Protein 1J2X (pdb70)

Solvent-accessible surface area: 5932 Å² total; per-residue (Å²): 121,124,223,179,43,116,18,42,58,76,24,0,115,160,70,0,68,177,112,28,8,12,2,74,52,0,8,107,88,4,66,44,144,116,37,69,53,55,44,103,97,0,10,40,51,0,0,85,3,4,67,146,24,114,7,93,144,83,134,62,136,140,101,41,18,1,1,43,92,189,103,112,18,50,92,19,10,117,45,0,55,45,1,29,115,115,121,121

Structure (mmCIF, N/CA/C/O backbone):
data_1J2X
#
_entry.id   1J2X
#
_cell.length_a   59.605
_cell.length_b   30.446
_cell.length_c   47.379
_cell.angle_alpha   90.00
_cell.angle_beta   106.38
_cell.angle_gamma   90.00
#
_symmetry.space_group_name_H-M   'C 1 2 1'
#
loop_
_entity.id
_entity.type
_entity.pdbx_description
1 polymer 'Transcription initiation factor IIF, alpha subunit'
2 polymer 'RNA polymerase II CTD phosphatase'
3 non-polymer 'SULFATE ION'
4 non-polymer 'ZINC ION'
5 water water
#
loop_
_atom_site.group_PDB
_atom_site.id
_atom_site.type_symbol
_atom_site.label_atom_id
_atom_site.label_alt_id
_atom_site.label_comp_id
_atom_site.label_asym_id
_atom_site.label_entity_id
_atom_site.label_seq_id
_atom_site.pdbx_PDB_ins_code
_atom_site.Cartn_x
_atom_site.Cartn_y
_atom_site.Cartn_z
_atom_site.occupancy
_atom_site.B_iso_or_equiv
_atom_site.auth_seq_id
_atom_site.auth_comp_id
_atom_site.auth_asym_id
_atom_site.auth_atom_id
_atom_site.pdbx_PDB_model_num
ATOM 1 N N . GLY A 1 1 ? 25.293 -11.814 29.025 1.00 58.71 445 GLY A N 1
ATOM 2 C CA . GLY A 1 1 ? 25.802 -10.509 28.516 1.00 57.82 445 GLY A CA 1
ATOM 3 C C . GLY A 1 1 ? 24.960 -9.345 28.999 1.00 57.39 445 GLY A C 1
ATOM 4 O O . GLY A 1 1 ? 23.983 -8.978 28.347 1.00 57.99 445 GLY A O 1
ATOM 5 N N . PRO A 1 2 ? 25.318 -8.737 30.142 1.00 56.79 446 PRO A N 1
ATOM 6 C CA . PRO A 1 2 ? 24.588 -7.601 30.718 1.00 55.94 446 PRO A CA 1
ATOM 7 C C . PRO A 1 2 ? 24.330 -6.466 29.728 1.00 54.87 446 PRO A C 1
ATOM 8 O O . PRO A 1 2 ? 24.732 -6.533 28.565 1.00 53.84 446 PRO A O 1
ATOM 12 N N . LEU A 1 3 ? 23.650 -5.427 30.205 1.00 54.05 447 LEU A N 1
ATOM 13 C CA . LEU A 1 3 ? 23.342 -4.259 29.386 1.00 54.12 447 LEU A CA 1
ATOM 14 C C . LEU A 1 3 ? 22.763 -4.635 28.026 1.00 54.19 447 LEU A C 1
ATOM 15 O O . LEU A 1 3 ? 22.668 -3.795 27.130 1.00 53.52 447 LEU A O 1
ATOM 20 N N . ASP A 1 7 ? 17.367 -7.467 25.083 1.00 45.45 451 ASP A N 1
ATOM 21 C CA . ASP A 1 7 ? 17.769 -8.040 23.803 1.00 45.00 451 ASP A CA 1
ATOM 22 C C . ASP A 1 7 ? 16.979 -7.404 22.657 1.00 43.17 451 ASP A C 1
ATOM 23 O O . ASP A 1 7 ? 17.226 -6.252 22.295 1.00 44.01 451 ASP A O 1
ATOM 28 N N . VAL A 1 8 ? 16.037 -8.150 22.086 1.00 36.84 452 VAL A N 1
ATOM 29 C CA . VAL A 1 8 ? 15.225 -7.625 20.992 1.00 32.01 452 VA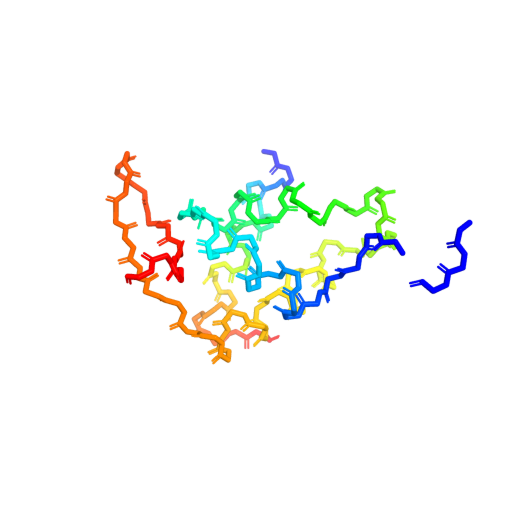L A CA 1
ATOM 30 C C . VAL A 1 8 ? 14.109 -6.760 21.567 1.00 30.49 452 VAL A C 1
ATOM 31 O O . VAL A 1 8 ? 13.148 -7.269 22.148 1.00 24.75 452 VAL A O 1
ATOM 35 N N . GLN A 1 9 ? 14.254 -5.448 21.408 1.00 28.49 453 GLN A N 1
ATOM 36 C CA . GLN A 1 9 ? 13.265 -4.495 21.895 1.00 26.58 453 GLN A CA 1
ATOM 37 C C . GLN A 1 9 ? 12.925 -3.491 20.799 1.00 24.43 453 GLN A C 1
ATOM 38 O O . GLN A 1 9 ? 13.787 -3.092 20.006 1.00 18.49 453 GLN A O 1
ATOM 44 N N . VAL A 1 10 ? 11.659 -3.093 20.742 1.00 20.35 454 VAL A N 1
ATOM 45 C CA . VAL A 1 10 ? 11.236 -2.149 19.727 1.00 17.68 454 VAL A CA 1
ATOM 46 C C . VAL A 1 10 ? 11.537 -0.730 20.187 1.00 18.08 454 VAL A C 1
ATOM 47 O O . VAL A 1 10 ? 10.799 -0.137 20.981 1.00 16.57 454 VAL A O 1
ATOM 51 N N . THR A 1 11 ? 12.636 -0.191 19.678 1.00 14.79 455 THR A N 1
ATOM 52 C CA . THR A 1 11 ? 13.053 1.151 20.038 1.00 15.09 455 THR A CA 1
ATOM 53 C C . THR A 1 11 ? 13.312 1.987 18.801 1.00 11.79 455 THR A C 1
ATOM 54 O O . THR A 1 11 ? 13.571 1.462 17.721 1.00 11.06 455 THR A O 1
ATOM 58 N N . GLU A 1 12 ? 13.234 3.300 18.964 1.00 13.19 456 GLU A N 1
ATOM 59 C CA . GLU A 1 12 ? 13.498 4.197 17.855 1.00 12.39 456 GLU A CA 1
ATOM 60 C C . GLU A 1 12 ? 14.955 4.023 17.437 1.00 11.93 456 GLU A C 1
ATOM 61 O O . GLU A 1 12 ? 15.286 4.118 16.256 1.00 12.17 456 GLU A O 1
ATOM 67 N N . ASP A 1 13 ? 15.825 3.765 18.411 1.00 12.42 457 ASP A N 1
ATOM 68 C CA . ASP A 1 13 ? 17.246 3.569 18.129 1.00 12.64 457 ASP A CA 1
ATOM 69 C C . ASP A 1 13 ? 17.441 2.408 17.164 1.00 12.61 457 ASP A C 1
ATOM 70 O O . ASP A 1 13 ? 18.169 2.528 16.181 1.00 12.18 457 ASP A O 1
ATOM 75 N N . ALA A 1 14 ? 16.792 1.284 17.459 1.00 9.21 458 ALA A N 1
ATOM 76 C CA . ALA A 1 14 ? 16.891 0.099 16.619 1.00 9.85 458 ALA A CA 1
ATOM 77 C C . ALA A 1 14 ? 16.306 0.347 15.233 1.00 10.04 458 ALA A C 1
ATOM 78 O O . ALA A 1 14 ? 16.915 -0.011 14.228 1.00 9.80 458 ALA A O 1
ATOM 80 N N . VAL A 1 15 ? 15.126 0.957 15.175 1.00 10.25 459 VAL A N 1
ATOM 81 C CA . VAL A 1 15 ? 14.499 1.244 13.887 1.00 10.77 459 VAL A CA 1
ATOM 82 C C . VAL A 1 15 ? 15.401 2.163 13.064 1.00 13.14 459 VAL A C 1
ATOM 83 O O . VAL A 1 15 ? 15.635 1.922 11.878 1.00 11.06 459 VAL A O 1
ATOM 87 N N . ARG A 1 16 ? 15.910 3.218 13.696 1.00 12.79 460 ARG A N 1
ATOM 88 C CA . ARG A 1 16 ? 16.786 4.150 12.999 1.00 11.77 460 ARG A CA 1
ATOM 89 C C . ARG A 1 16 ? 18.000 3.430 12.408 1.00 12.63 460 ARG A C 1
ATOM 90 O O . ARG A 1 16 ? 18.374 3.672 11.263 1.00 13.39 460 ARG A O 1
ATOM 98 N N . ARG A 1 17 ? 18.615 2.544 13.186 1.00 13.89 461 ARG A N 1
ATOM 99 C CA . ARG A 1 17 ? 19.788 1.820 12.702 1.00 14.40 461 ARG A CA 1
ATOM 100 C C . ARG A 1 17 ? 19.463 0.932 11.501 1.00 13.30 461 ARG A C 1
ATOM 101 O O . ARG A 1 17 ? 20.244 0.852 10.559 1.00 12.31 461 ARG A O 1
ATOM 109 N N . TYR A 1 18 ? 18.316 0.264 11.534 1.00 10.16 462 TYR A N 1
ATOM 110 C CA . TYR A 1 18 ? 17.913 -0.586 10.417 1.00 12.19 462 TYR A CA 1
ATOM 111 C C . TYR A 1 18 ? 17.643 0.249 9.164 1.00 11.52 462 TYR A C 1
ATOM 112 O O . TYR A 1 18 ? 18.095 -0.090 8.069 1.00 12.18 462 TYR A O 1
ATOM 121 N N . LEU A 1 19 ? 16.908 1.344 9.330 1.00 11.42 463 LEU A N 1
ATOM 122 C CA . LEU A 1 19 ? 16.566 2.207 8.203 1.00 13.42 463 LEU A CA 1
ATOM 123 C C . LEU A 1 19 ? 17.755 2.972 7.643 1.00 15.32 463 LEU A C 1
ATOM 124 O O . LEU A 1 19 ? 17.715 3.448 6.506 1.00 14.28 463 LEU A O 1
ATOM 129 N N . THR A 1 20 ? 18.806 3.102 8.444 1.00 13.92 464 THR A N 1
ATOM 130 C CA . THR A 1 20 ? 20.000 3.800 7.995 1.00 15.01 464 THR A CA 1
ATOM 131 C C . THR A 1 20 ? 20.805 2.856 7.108 1.00 14.73 464 THR A C 1
ATOM 132 O O . THR A 1 20 ? 21.430 3.291 6.151 1.00 15.68 464 THR A O 1
ATOM 136 N N . ARG A 1 21 ? 20.771 1.564 7.425 1.00 14.99 465 ARG A N 1
ATOM 137 C CA . ARG A 1 21 ? 21.483 0.557 6.641 1.00 18.38 465 ARG A CA 1
ATOM 138 C C . ARG A 1 21 ? 20.884 0.361 5.248 1.00 20.07 465 ARG A C 1
ATOM 139 O O . ARG A 1 21 ? 21.617 0.228 4.267 1.00 19.46 465 ARG A O 1
ATOM 147 N N . LYS A 1 22 ? 19.555 0.327 5.159 1.00 17.05 466 LYS A N 1
ATOM 148 C CA . LYS A 1 22 ? 18.897 0.124 3.870 1.00 15.44 466 LYS A CA 1
ATOM 149 C C . LYS A 1 22 ? 17.388 0.355 3.914 1.00 14.16 466 LYS A C 1
ATOM 150 O O . LYS A 1 22 ? 16.754 0.182 4.956 1.00 12.64 466 LYS A O 1
ATOM 156 N N . PRO A 1 23 ? 16.792 0.741 2.770 1.00 13.06 467 PRO A N 1
ATOM 157 C CA . PRO A 1 23 ? 15.345 0.977 2.722 1.00 13.71 467 PRO A CA 1
ATOM 158 C C . PRO A 1 23 ? 14.599 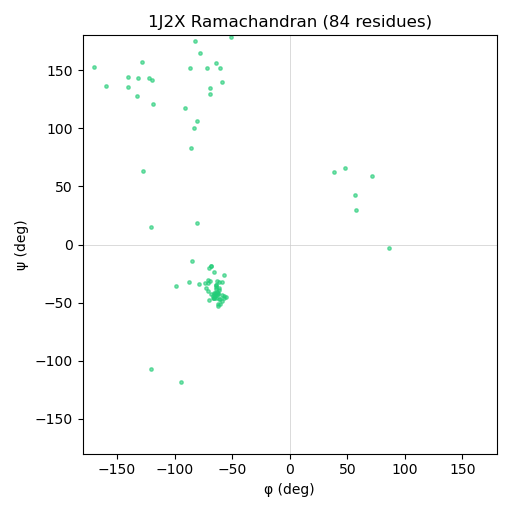-0.290 3.129 1.00 12.16 467 PRO A C 1
ATOM 159 O O . PRO A 1 23 ? 14.984 -1.395 2.745 1.00 13.24 467 PRO A O 1
ATOM 163 N N . MET A 1 24 ? 13.534 -0.129 3.904 1.00 12.41 468 MET A N 1
ATOM 164 C CA . MET A 1 24 ? 12.749 -1.271 4.353 1.00 14.00 468 MET A CA 1
ATOM 165 C C . MET A 1 24 ? 11.261 -0.959 4.324 1.00 13.71 468 MET A C 1
ATOM 166 O O . MET A 1 24 ? 10.842 0.164 4.605 1.00 11.13 468 MET A O 1
ATOM 171 N N . THR A 1 25 ? 10.462 -1.958 3.978 1.00 11.81 469 THR A N 1
ATOM 172 C CA . THR A 1 25 ? 9.025 -1.773 3.959 1.00 13.37 469 THR A CA 1
ATOM 173 C C . THR A 1 25 ? 8.553 -1.952 5.394 1.00 14.39 469 THR A C 1
ATOM 174 O O . THR A 1 25 ? 9.345 -2.289 6.285 1.00 10.86 469 THR A O 1
ATOM 178 N N . THR A 1 26 ? 7.266 -1.725 5.617 1.00 12.09 470 THR A N 1
ATOM 179 C CA . THR A 1 26 ? 6.694 -1.890 6.938 1.00 15.27 470 THR A CA 1
ATOM 180 C C . THR A 1 26 ? 6.850 -3.357 7.327 1.00 13.71 470 THR A C 1
ATOM 181 O O . THR A 1 26 ? 7.228 -3.677 8.454 1.00 14.68 470 THR A O 1
ATOM 185 N N . LYS A 1 27 ? 6.592 -4.247 6.374 1.00 13.01 471 LYS A N 1
ATOM 186 C CA . LYS A 1 27 ? 6.713 -5.680 6.614 1.00 13.34 471 LYS A CA 1
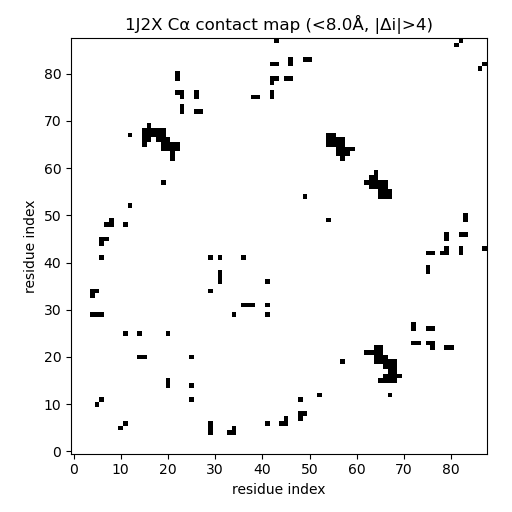ATOM 187 C C . LYS A 1 27 ? 8.159 -6.057 6.958 1.00 14.63 471 LYS A C 1
ATOM 188 O O . LYS A 1 27 ? 8.391 -6.865 7.858 1.00 15.42 471 LYS A O 1
ATOM 194 N N . ASP A 1 28 ? 9.124 -5.478 6.241 1.00 14.13 472 ASP A N 1
ATOM 195 C CA . ASP A 1 28 ? 10.545 -5.740 6.503 1.00 13.26 472 ASP A CA 1
ATOM 196 C C . ASP A 1 28 ? 10.890 -5.390 7.952 1.00 13.45 472 ASP A C 1
ATOM 197 O O . ASP A 1 28 ? 11.561 -6.157 8.639 1.00 11.59 472 ASP A O 1
ATOM 202 N N . LEU A 1 29 ? 10.436 -4.220 8.403 1.00 12.71 473 LEU A N 1
ATOM 203 C CA . LEU A 1 29 ? 10.695 -3.760 9.766 1.00 13.34 473 LEU A CA 1
ATOM 204 C C . LEU A 1 29 ? 10.038 -4.641 10.820 1.00 12.81 473 LEU A C 1
ATOM 205 O O . LEU A 1 29 ? 10.655 -4.977 11.830 1.00 11.02 473 LEU A O 1
ATOM 210 N N . LEU A 1 30 ? 8.785 -5.016 10.584 1.00 14.51 474 LEU A N 1
ATOM 211 C CA . LEU A 1 30 ? 8.055 -5.871 11.516 1.00 16.20 474 LEU A CA 1
ATOM 212 C C . LEU A 1 30 ? 8.773 -7.208 11.712 1.00 17.78 474 LEU A C 1
ATOM 213 O O . LEU A 1 30 ? 8.729 -7.798 12.796 1.00 16.43 474 LEU A O 1
ATOM 218 N N . LYS A 1 31 ? 9.439 -7.684 10.667 1.00 15.75 475 LYS A N 1
ATOM 219 C CA . LYS A 1 31 ? 10.165 -8.947 10.754 1.00 17.56 475 LYS A CA 1
ATOM 220 C C . LYS A 1 31 ? 11.379 -8.866 11.672 1.00 16.91 475 LYS A C 1
ATOM 221 O O . LYS A 1 31 ? 11.887 -9.890 12.120 1.00 16.77 475 LYS A O 1
ATOM 227 N N . LYS A 1 32 ? 11.841 -7.651 11.947 1.00 13.35 476 LYS A N 1
ATOM 228 C CA . LYS A 1 32 ? 12.992 -7.454 12.824 1.00 14.46 476 LYS A CA 1
ATOM 229 C C . LYS A 1 32 ? 12.565 -7.429 14.288 1.00 15.67 476 LYS A C 1
ATOM 230 O O . LYS A 1 32 ? 13.402 -7.517 15.189 1.00 15.69 476 LYS A O 1
ATOM 236 N N . PHE A 1 33 ? 11.263 -7.299 14.525 1.00 12.72 477 PHE A N 1
ATOM 237 C CA . PHE A 1 33 ? 10.748 -7.243 15.888 1.00 14.53 477 PHE A CA 1
ATOM 238 C C . PHE A 1 33 ? 9.637 -8.267 16.074 1.00 14.18 477 PHE A C 1
ATOM 239 O O . PHE A 1 33 ? 8.495 -7.915 16.345 1.00 13.50 477 PHE A O 1
ATOM 247 N N . GLN A 1 34 ? 9.995 -9.539 15.944 1.00 12.74 478 GLN A N 1
ATOM 248 C CA . GLN A 1 34 ? 9.037 -10.628 16.062 1.00 15.83 478 GLN A CA 1
ATOM 249 C C . GLN A 1 34 ? 8.498 -10.827 17.468 1.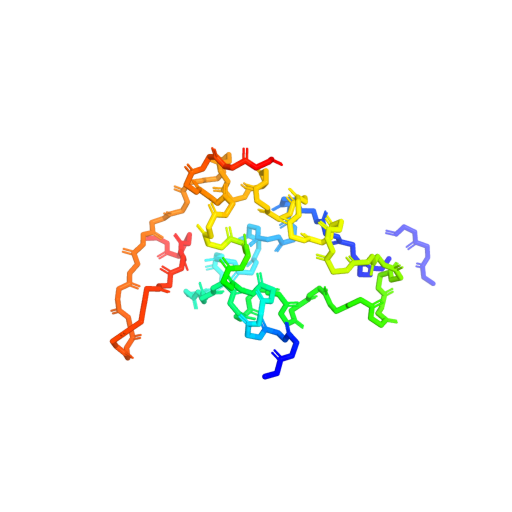00 15.64 478 GLN A C 1
ATOM 250 O O . GLN A 1 34 ? 9.248 -10.843 18.444 1.00 13.78 478 GLN A O 1
ATOM 256 N N . THR A 1 35 ? 7.186 -10.995 17.551 1.00 14.48 479 THR A N 1
ATOM 257 C CA . THR A 1 35 ? 6.506 -11.195 18.815 1.00 18.30 479 THR A CA 1
ATOM 258 C C . THR A 1 35 ? 7.060 -12.409 19.557 1.00 19.25 479 THR A C 1
ATOM 259 O O . THR A 1 35 ? 6.991 -12.468 20.780 1.00 16.27 479 THR A O 1
ATOM 263 N N . LYS A 1 36 ? 7.620 -13.367 18.821 1.00 19.25 480 LYS A N 1
ATOM 264 C CA . LYS A 1 36 ? 8.178 -14.558 19.450 1.00 21.60 480 LYS A CA 1
ATOM 265 C C . LYS A 1 36 ? 9.384 -14.207 20.312 1.00 21.58 480 LYS A C 1
ATOM 266 O O . LYS A 1 36 ? 9.715 -14.935 21.245 1.00 24.62 480 LYS A O 1
ATOM 272 N N . LYS A 1 37 ? 10.027 -13.083 20.005 1.00 19.17 481 LYS A N 1
ATOM 273 C CA . LYS A 1 37 ? 11.199 -12.635 20.750 1.00 20.36 481 LYS A CA 1
ATOM 274 C C . LYS A 1 37 ? 10.878 -11.563 21.795 1.00 18.90 481 LYS A C 1
ATOM 275 O O . LYS A 1 37 ? 11.484 -11.533 22.870 1.00 18.12 481 LYS A O 1
ATOM 281 N N . THR A 1 38 ? 9.932 -10.683 21.477 1.00 16.35 482 THR A N 1
ATOM 282 C CA . THR A 1 38 ? 9.557 -9.594 22.384 1.00 13.52 482 THR A CA 1
ATOM 283 C C . THR A 1 38 ? 8.485 -10.009 23.384 1.00 14.29 482 THR A C 1
ATOM 284 O O . THR A 1 38 ? 8.455 -9.520 24.517 1.00 16.65 482 THR A O 1
ATOM 288 N N . GLY A 1 39 ? 7.603 -10.905 22.954 1.00 12.03 483 GLY A N 1
ATOM 289 C CA . GLY A 1 39 ? 6.516 -11.345 23.807 1.00 12.12 483 GLY A CA 1
ATOM 290 C C . GLY A 1 39 ? 5.351 -10.380 23.657 1.00 13.11 483 GLY A C 1
ATOM 291 O O . GLY A 1 39 ? 4.288 -10.575 24.239 1.00 13.20 483 GLY A O 1
ATOM 292 N N . LEU A 1 40 ? 5.559 -9.327 22.870 1.00 13.10 484 LEU A N 1
ATOM 293 C CA . LEU A 1 40 ? 4.523 -8.326 22.632 1.00 12.74 484 LEU A CA 1
ATOM 294 C C . LEU A 1 40 ? 3.421 -8.879 21.738 1.00 13.67 484 LEU A C 1
ATOM 295 O O . LEU A 1 40 ? 3.661 -9.767 20.932 1.00 12.93 484 LEU A O 1
ATOM 300 N N . SER A 1 41 ? 2.208 -8.354 21.893 1.00 17.02 485 SER A N 1
ATOM 301 C CA . SER A 1 41 ? 1.095 -8.777 21.056 1.00 17.17 485 SER A CA 1
ATOM 302 C C . SER A 1 41 ? 1.304 -8.054 19.731 1.00 17.72 485 SER A C 1
ATOM 303 O O . SER A 1 41 ? 2.092 -7.108 19.657 1.00 14.74 485 SER A O 1
ATOM 306 N N . SER A 1 42 ? 0.606 -8.490 18.689 1.00 19.45 486 SER A N 1
ATOM 307 C CA . SER A 1 42 ? 0.746 -7.850 17.389 1.00 20.87 486 SER A CA 1
ATOM 308 C C . SER A 1 42 ? 0.270 -6.404 17.474 1.00 20.07 486 SER A C 1
ATOM 309 O O . SER A 1 42 ? 0.792 -5.532 16.781 1.00 19.00 486 SER A O 1
ATOM 312 N N . GLU A 1 43 ? -0.714 -6.149 18.336 1.00 18.31 487 GLU A N 1
ATOM 313 C CA . GLU A 1 43 ? -1.246 -4.803 18.497 1.00 18.93 487 GLU A CA 1
ATOM 314 C C . GLU A 1 43 ? -0.262 -3.866 19.193 1.00 15.74 487 GLU A C 1
ATOM 315 O O . GLU A 1 43 ? -0.142 -2.707 18.817 1.00 14.78 487 GLU A O 1
ATOM 321 N N . GLN A 1 44 ? 0.433 -4.361 20.212 1.00 14.77 488 GLN A N 1
ATOM 322 C CA . GLN A 1 44 ? 1.408 -3.540 20.925 1.00 13.42 488 GLN A CA 1
ATOM 323 C C . GLN A 1 44 ? 2.566 -3.194 19.995 1.00 12.03 488 GLN A C 1
ATOM 324 O O . GLN A 1 44 ? 3.062 -2.066 19.993 1.00 16.21 488 GLN A O 1
ATOM 330 N N . THR A 1 45 ? 2.992 -4.181 19.215 1.00 10.62 489 THR A N 1
ATOM 331 C CA . THR A 1 45 ? 4.087 -4.017 18.266 1.00 12.84 489 THR A CA 1
ATOM 332 C C . THR A 1 45 ? 3.757 -2.946 17.224 1.00 11.80 489 THR A C 1
ATOM 333 O O . THR A 1 45 ? 4.544 -2.034 16.986 1.00 11.06 489 THR A O 1
ATOM 337 N N . VAL A 1 46 ? 2.590 -3.064 16.601 1.00 13.33 490 VAL A N 1
ATOM 338 C CA . VAL A 1 46 ? 2.159 -2.091 15.603 1.00 11.27 490 VAL A CA 1
ATOM 339 C C . VAL A 1 46 ? 2.103 -0.691 16.217 1.00 11.15 490 VAL A C 1
ATOM 340 O O . VAL A 1 46 ? 2.548 0.282 15.610 1.00 11.12 490 VAL A O 1
ATOM 344 N N . ASN A 1 47 ? 1.558 -0.596 17.427 1.00 13.73 491 ASN A N 1
ATOM 345 C CA . ASN A 1 47 ? 1.423 0.691 18.109 1.00 14.38 491 ASN A CA 1
ATOM 346 C C . ASN A 1 47 ? 2.723 1.431 18.407 1.00 15.64 491 ASN A C 1
ATOM 347 O O . ASN A 1 47 ? 2.815 2.634 18.155 1.00 11.38 491 ASN A O 1
ATOM 352 N N . VAL A 1 48 ? 3.723 0.736 18.949 1.00 11.91 492 VAL A N 1
ATOM 353 C CA . VAL A 1 48 ? 4.989 1.398 19.249 1.00 10.68 492 VAL A CA 1
ATOM 354 C C . VAL A 1 48 ? 5.774 1.703 17.964 1.00 10.46 492 VAL A C 1
ATOM 355 O O . VAL A 1 48 ? 6.404 2.754 17.855 1.00 9.73 492 VAL A O 1
ATOM 359 N N . LEU A 1 49 ? 5.725 0.806 16.981 1.00 10.78 493 LEU A N 1
ATOM 360 C CA . LEU A 1 49 ? 6.425 1.062 15.720 1.00 10.01 493 LEU A CA 1
ATOM 361 C C . LEU A 1 49 ? 5.819 2.273 15.008 1.00 10.63 493 LEU A C 1
ATOM 362 O O . LEU A 1 49 ? 6.528 3.045 14.358 1.00 11.32 493 LEU A O 1
ATOM 367 N N . ALA A 1 50 ? 4.507 2.435 15.135 1.00 11.13 494 ALA A N 1
ATOM 368 C CA . ALA A 1 50 ? 3.812 3.562 14.516 1.00 14.98 494 ALA A CA 1
ATOM 369 C C . ALA A 1 50 ? 4.333 4.876 15.102 1.00 14.35 494 ALA A C 1
ATOM 370 O O . ALA A 1 50 ? 4.701 5.790 14.363 1.00 17.62 494 ALA A O 1
ATOM 372 N N . GLN A 1 51 ? 4.362 4.964 16.430 1.00 14.75 495 GLN A N 1
ATOM 373 C CA . GLN A 1 51 ? 4.856 6.163 17.113 1.00 14.52 495 GLN A CA 1
ATOM 374 C C . GLN A 1 51 ? 6.274 6.503 16.661 1.00 12.94 495 GLN A C 1
ATOM 375 O O . GLN A 1 51 ? 6.593 7.664 16.398 1.00 10.33 495 GLN A O 1
ATOM 381 N N . ILE A 1 52 ? 7.126 5.485 16.587 1.00 9.21 496 ILE A N 1
ATOM 382 C CA . ILE A 1 52 ? 8.513 5.670 16.154 1.00 9.78 496 ILE A CA 1
ATOM 383 C C . ILE A 1 52 ? 8.594 6.196 14.711 1.00 11.98 496 ILE A C 1
ATOM 384 O O . ILE A 1 52 ? 9.252 7.202 14.438 1.00 8.84 496 ILE A O 1
ATOM 389 N N . LEU A 1 53 ? 7.929 5.504 13.789 1.00 13.21 497 LEU A N 1
ATOM 390 C CA . LEU A 1 53 ? 7.935 5.895 12.384 1.00 15.72 497 LEU A CA 1
ATOM 391 C C . LEU A 1 53 ? 7.334 7.285 12.165 1.00 15.68 497 LEU A C 1
ATOM 392 O O . LEU A 1 53 ? 7.752 8.016 11.268 1.00 15.30 497 LEU A O 1
ATOM 397 N N . LYS A 1 54 ? 6.358 7.649 12.989 1.00 17.57 498 LYS A N 1
ATOM 398 C CA . LYS A 1 54 ? 5.738 8.965 12.870 1.00 20.56 498 LYS A CA 1
ATOM 399 C C . LYS A 1 54 ? 6.760 10.035 13.222 1.00 16.97 498 LYS A C 1
ATOM 400 O O . LYS A 1 54 ? 6.892 11.024 12.510 1.00 15.10 498 LYS A O 1
ATOM 406 N N . ARG A 1 55 ? 7.491 9.828 14.316 1.00 17.74 499 ARG A N 1
ATOM 407 C CA . ARG A 1 55 ? 8.505 10.788 14.746 1.00 17.04 499 ARG A CA 1
ATOM 408 C C . ARG A 1 55 ? 9.672 10.890 13.774 1.00 16.80 499 ARG A C 1
ATOM 409 O O . ARG A 1 55 ? 10.144 11.989 13.470 1.00 16.14 499 ARG A O 1
ATOM 417 N N . LEU A 1 56 ? 10.152 9.745 13.301 1.00 15.47 500 LEU A N 1
ATOM 418 C CA . LEU A 1 56 ? 11.279 9.724 12.363 1.00 15.01 500 LEU A CA 1
ATOM 419 C C . LEU A 1 56 ? 10.902 10.246 10.981 1.00 15.52 500 LEU A C 1
ATOM 420 O O . LEU A 1 56 ? 11.744 10.804 10.273 1.00 14.98 500 LEU A O 1
ATOM 425 N N . ASN A 1 57 ? 9.642 10.046 10.599 1.00 14.24 501 ASN A N 1
ATOM 426 C CA . ASN A 1 57 ? 9.141 10.472 9.292 1.00 14.61 501 ASN A CA 1
ATOM 427 C C . ASN A 1 57 ? 10.223 10.236 8.241 1.00 15.78 501 ASN A C 1
ATOM 428 O O . ASN A 1 57 ? 10.719 11.172 7.617 1.00 16.77 501 ASN A O 1
ATOM 433 N N . PRO A 1 58 ? 10.609 8.965 8.039 1.00 14.84 502 PRO A N 1
ATOM 434 C CA . PRO A 1 58 ? 11.642 8.612 7.063 1.00 11.86 502 PRO A CA 1
ATOM 435 C C . PRO A 1 58 ? 11.266 8.932 5.623 1.00 13.20 502 PRO A C 1
ATOM 436 O O . PRO A 1 58 ? 10.087 9.027 5.275 1.00 11.34 502 PRO A O 1
ATOM 440 N N . GLU A 1 59 ? 12.287 9.092 4.791 1.00 15.71 503 GLU A N 1
ATOM 441 C CA . GLU A 1 59 ? 12.091 9.339 3.371 1.00 20.27 503 GLU A CA 1
ATOM 442 C C . GLU A 1 59 ? 11.341 8.102 2.885 1.00 20.54 503 GLU A C 1
ATOM 443 O O . GLU A 1 59 ? 11.489 7.020 3.460 1.00 19.11 503 GLU A O 1
ATOM 449 N N . ARG A 1 60 ? 10.537 8.250 1.839 1.00 23.32 504 ARG A N 1
ATOM 450 C CA . ARG A 1 60 ? 9.806 7.112 1.303 1.00 23.64 504 ARG A CA 1
ATOM 451 C C . ARG A 1 60 ? 10.240 6.870 -0.131 1.00 27.02 504 ARG A C 1
ATOM 452 O O . ARG A 1 60 ? 10.112 7.746 -0.986 1.00 29.92 504 ARG A O 1
ATOM 460 N N . LYS A 1 61 ? 10.759 5.676 -0.386 1.00 23.27 505 LYS A N 1
ATOM 461 C CA . LYS A 1 61 ? 11.236 5.325 -1.710 1.00 24.28 505 LYS A CA 1
ATOM 462 C C . LYS A 1 61 ? 10.501 4.129 -2.286 1.00 21.68 505 LYS A C 1
ATOM 463 O O . LYS A 1 61 ? 10.185 3.180 -1.572 1.00 21.53 505 LYS A O 1
ATOM 469 N N . MET A 1 62 ? 10.231 4.179 -3.584 1.00 21.53 506 MET A N 1
ATOM 470 C CA . MET A 1 62 ? 9.560 3.079 -4.257 1.00 20.72 506 MET A CA 1
ATOM 471 C C . MET A 1 62 ? 10.625 2.128 -4.787 1.00 20.32 506 MET A C 1
ATOM 472 O O . MET A 1 62 ? 11.452 2.507 -5.616 1.00 21.39 506 MET A O 1
ATOM 477 N N . ILE A 1 63 ? 10.612 0.898 -4.286 1.00 16.76 507 ILE A N 1
ATOM 478 C CA . ILE A 1 63 ? 11.564 -0.120 -4.712 1.00 15.10 507 ILE A CA 1
ATOM 479 C C . ILE A 1 63 ? 10.748 -1.378 -4.979 1.00 13.19 507 ILE A C 1
ATOM 480 O O . ILE A 1 63 ? 9.969 -1.803 -4.133 1.00 9.92 507 ILE A O 1
ATOM 485 N N . ASN A 1 64 ? 10.915 -1.958 -6.162 1.00 13.85 508 ASN A N 1
ATOM 486 C CA . ASN A 1 64 ? 10.151 -3.144 -6.540 1.00 16.55 508 ASN A CA 1
ATOM 487 C C . ASN A 1 64 ? 8.660 -2.838 -6.432 1.00 15.83 508 ASN A C 1
ATOM 488 O O . ASN A 1 64 ? 7.893 -3.652 -5.936 1.00 14.55 508 ASN A O 1
ATOM 493 N N . ASP A 1 65 ? 8.261 -1.655 -6.887 1.00 19.11 509 ASP A N 1
ATOM 494 C CA . ASP A 1 65 ? 6.857 -1.247 -6.846 1.00 19.33 509 ASP A CA 1
ATOM 495 C C . ASP A 1 65 ? 6.255 -1.254 -5.449 1.00 19.18 509 ASP A C 1
ATOM 496 O O . ASP A 1 65 ? 5.050 -1.450 -5.286 1.00 18.72 509 ASP A O 1
ATOM 501 N N . LYS A 1 66 ? 7.091 -1.020 -4.445 1.00 14.66 510 LYS A N 1
ATOM 502 C CA . LYS A 1 66 ? 6.627 -1.016 -3.073 1.00 15.44 510 LYS A CA 1
ATOM 503 C C . LYS A 1 66 ? 7.327 0.101 -2.314 1.00 14.88 510 LYS A C 1
ATOM 504 O O . LYS A 1 66 ? 8.534 0.286 -2.449 1.00 13.24 510 LYS A O 1
ATOM 510 N N . MET A 1 67 ? 6.557 0.847 -1.524 1.00 14.70 511 MET A N 1
ATOM 511 C CA . MET A 1 67 ? 7.088 1.953 -0.732 1.00 17.46 511 MET A CA 1
ATOM 512 C C . MET A 1 67 ? 7.962 1.405 0.390 1.00 15.48 511 MET A C 1
ATOM 513 O O . MET A 1 67 ? 7.544 0.516 1.120 1.00 19.09 511 MET A O 1
ATOM 518 N N . HIS A 1 68 ? 9.175 1.937 0.505 1.00 15.33 512 HIS A N 1
ATOM 519 C CA . HIS A 1 68 ? 10.123 1.542 1.542 1.00 14.48 512 HIS A CA 1
ATOM 520 C C . HIS A 1 68 ? 10.489 2.797 2.332 1.00 14.00 512 HIS A C 1
ATOM 521 O O . HIS A 1 68 ? 10.601 3.877 1.755 1.00 16.97 512 HIS A O 1
ATOM 528 N N . PHE A 1 69 ? 10.677 2.655 3.642 1.00 12.39 513 PHE A N 1
ATOM 529 C CA . PHE A 1 69 ? 11.095 3.778 4.474 1.00 11.13 513 PHE A CA 1
ATOM 530 C C . PHE A 1 69 ? 12.611 3.773 4.369 1.00 13.43 513 PHE A C 1
ATOM 531 O O . PHE A 1 69 ? 13.206 2.720 4.147 1.00 13.33 513 PHE A O 1
ATOM 539 N N . SER A 1 70 ? 13.241 4.933 4.521 1.00 12.99 514 SER A N 1
ATOM 540 C CA . SER A 1 70 ? 14.689 4.991 4.411 1.00 11.89 514 SER A CA 1
ATOM 541 C C . SER A 1 70 ? 15.346 6.209 5.061 1.00 14.02 514 SER A C 1
ATOM 542 O O . SER A 1 70 ? 14.869 7.337 4.934 1.00 14.34 514 SER A O 1
ATOM 545 N N . LEU A 1 71 ? 16.440 5.955 5.772 1.00 13.34 515 LEU A N 1
ATOM 546 C CA . LEU A 1 71 ? 17.226 7.002 6.413 1.00 16.06 515 LEU A CA 1
ATOM 547 C C . LEU A 1 71 ? 18.621 6.885 5.799 1.00 18.41 515 LEU A C 1
ATOM 548 O O . LEU A 1 71 ? 19.602 7.426 6.305 1.00 18.40 515 LEU A O 1
ATOM 553 N N . LYS A 1 72 ? 18.693 6.151 4.697 1.00 19.86 516 LYS A N 1
ATOM 554 C CA . LYS A 1 72 ? 19.947 5.960 3.998 1.00 24.65 516 LYS A CA 1
ATOM 555 C C . LYS A 1 72 ? 20.140 7.135 3.041 1.00 26.86 516 LYS A C 1
ATOM 556 O O . LYS A 1 72 ? 19.800 7.053 1.867 1.00 23.77 516 LYS A O 1
ATOM 562 N N . GLU A 1 73 ? 20.655 8.237 3.586 1.00 31.14 517 GLU A N 1
ATOM 563 C CA . GLU A 1 73 ? 20.946 9.471 2.849 1.00 29.97 517 GLU A CA 1
ATOM 564 C C . GLU A 1 73 ? 19.978 9.861 1.729 1.00 28.85 517 GLU A C 1
ATOM 565 O O . GLU A 1 73 ? 18.827 10.223 2.050 1.00 23.50 517 GLU A O 1
ATOM 572 N N . SER B 2 1 ? -0.469 -13.858 5.616 1.00 42.66 944 SER B N 1
ATOM 573 C CA . SER B 2 1 ? 0.323 -14.103 6.852 1.00 42.12 944 SER B CA 1
ATOM 574 C C . SER B 2 1 ? -0.005 -13.075 7.925 1.00 42.02 944 SER B C 1
ATOM 575 O O . SER B 2 1 ? -0.707 -12.095 7.671 1.00 40.38 944 SER B O 1
ATOM 578 N N . GLU B 2 2 ? 0.509 -13.303 9.129 1.00 40.03 945 GLU B N 1
ATOM 579 C CA . GLU B 2 2 ? 0.269 -12.386 10.230 1.00 39.22 945 GLU B CA 1
ATOM 580 C C . GLU B 2 2 ? 1.095 -11.126 10.026 1.00 36.19 945 GLU B C 1
ATOM 581 O O . GLU B 2 2 ? 0.679 -10.034 10.406 1.00 34.49 945 GLU B O 1
ATOM 587 N N . ALA B 2 3 ? 2.268 -11.289 9.423 1.00 33.39 946 ALA B N 1
ATOM 588 C CA . ALA B 2 3 ? 3.157 -10.168 9.160 1.00 30.81 946 ALA B CA 1
ATOM 589 C C . ALA B 2 3 ? 2.473 -9.215 8.189 1.00 28.92 946 ALA B C 1
ATOM 590 O O . ALA B 2 3 ? 2.589 -7.996 8.310 1.00 25.82 946 ALA B O 1
AT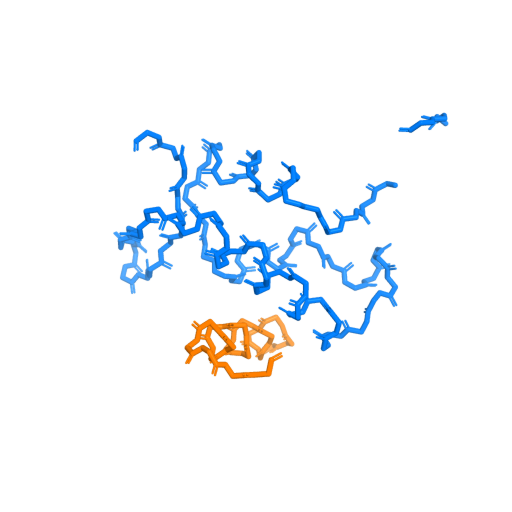OM 592 N N .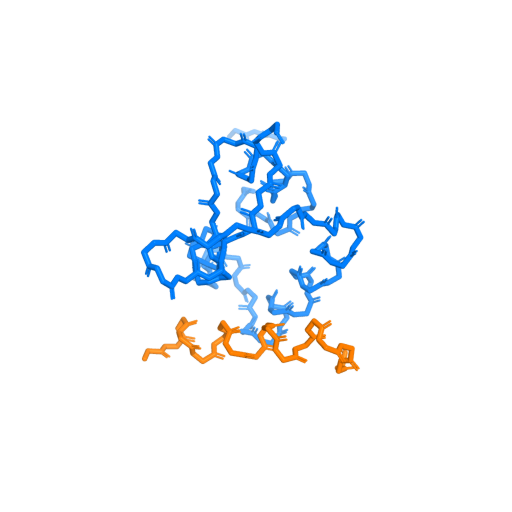 ASP B 2 4 ? 1.759 -9.788 7.226 1.00 27.78 947 ASP B N 1
ATOM 593 C CA . ASP B 2 4 ? 1.034 -9.009 6.232 1.00 27.40 947 ASP B CA 1
ATOM 594 C C . ASP B 2 4 ? -0.074 -8.202 6.897 1.00 24.35 947 ASP B C 1
ATOM 595 O O . ASP B 2 4 ? -0.276 -7.033 6.575 1.00 24.06 947 ASP B O 1
ATOM 600 N N . GLU B 2 5 ? -0.792 -8.831 7.823 1.00 23.65 948 GLU B N 1
ATOM 601 C CA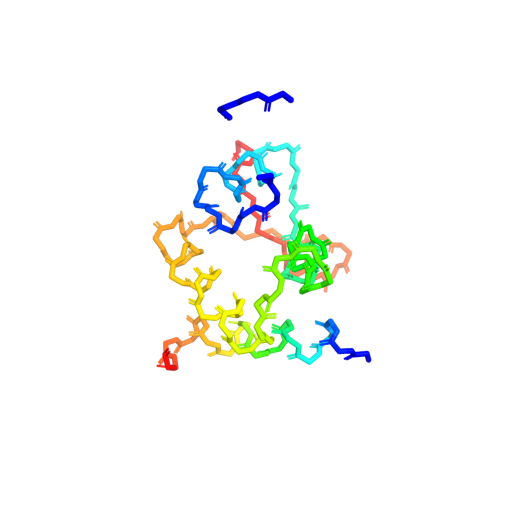 . GLU B 2 5 ? -1.876 -8.160 8.531 1.00 22.73 948 GLU B CA 1
ATOM 602 C C . GLU B 2 5 ? -1.312 -7.037 9.387 1.00 18.68 948 GLU B C 1
ATOM 603 O O . GLU B 2 5 ? -1.827 -5.921 9.393 1.00 19.14 948 GLU B O 1
ATOM 609 N N . MET B 2 6 ? -0.244 -7.336 10.112 1.00 14.46 949 MET B N 1
ATOM 610 C CA . MET B 2 6 ? 0.375 -6.336 10.962 1.00 15.13 949 MET B CA 1
ATOM 611 C C . MET B 2 6 ? 0.875 -5.149 10.138 1.00 11.87 949 MET B C 1
ATOM 612 O O . MET B 2 6 ? 0.745 -3.999 10.559 1.00 13.34 949 MET B O 1
ATOM 617 N N . ALA B 2 7 ? 1.428 -5.430 8.961 1.00 13.75 950 ALA B N 1
ATOM 618 C CA . ALA B 2 7 ? 1.930 -4.376 8.084 1.00 14.61 950 ALA B CA 1
ATOM 619 C C . ALA B 2 7 ? 0.802 -3.450 7.633 1.00 17.95 950 ALA B C 1
ATOM 620 O O . ALA B 2 7 ? 0.969 -2.230 7.596 1.00 18.61 950 ALA B O 1
ATOM 622 N N . LYS B 2 8 ? -0.340 -4.027 7.272 1.00 17.06 951 LYS B N 1
ATOM 623 C CA . LYS B 2 8 ? -1.473 -3.217 6.848 1.00 19.03 951 LYS B CA 1
ATOM 624 C C . LYS B 2 8 ? -1.938 -2.396 8.036 1.00 17.83 951 LYS B C 1
ATOM 625 O O . LYS B 2 8 ? -2.254 -1.216 7.898 1.00 21.48 951 LYS B O 1
ATOM 631 N N . ALA B 2 9 ? -1.980 -3.024 9.207 1.00 19.24 952 ALA B N 1
ATOM 632 C CA . ALA B 2 9 ? -2.411 -2.331 10.413 1.00 20.03 952 ALA B CA 1
ATOM 633 C C . ALA B 2 9 ? -1.451 -1.201 10.760 1.00 20.29 952 ALA B C 1
ATOM 634 O O . ALA B 2 9 ? -1.872 -0.142 11.237 1.00 21.80 952 ALA B O 1
ATOM 636 N N . LEU B 2 10 ? -0.160 -1.419 10.525 1.00 19.25 953 LEU B N 1
ATOM 637 C CA . LEU B 2 10 ? 0.828 -0.389 10.823 1.00 20.15 953 LEU B CA 1
ATOM 638 C C . LEU B 2 10 ? 0.671 0.757 9.830 1.00 22.49 953 LEU B C 1
ATOM 639 O O . LEU B 2 10 ? 0.620 1.922 10.222 1.00 18.29 953 LEU B O 1
ATOM 644 N N . GLU B 2 11 ? 0.586 0.428 8.546 1.00 23.68 954 GLU B N 1
ATOM 645 C CA . GLU B 2 11 ? 0.433 1.457 7.526 1.00 30.33 954 GLU B CA 1
ATOM 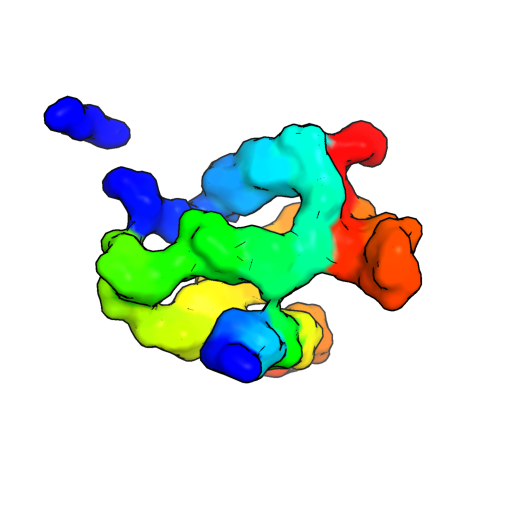646 C C . GLU B 2 11 ? -0.860 2.243 7.729 1.00 32.18 954 GLU B C 1
ATOM 647 O O . GLU B 2 11 ? -0.893 3.457 7.532 1.00 34.02 954 GLU B O 1
ATOM 653 N N . ALA B 2 12 ? -1.919 1.552 8.140 1.00 35.83 955 ALA B N 1
ATOM 654 C CA . ALA B 2 12 ? -3.203 2.201 8.381 1.00 38.44 955 ALA B CA 1
ATOM 655 C C . ALA B 2 12 ? -3.099 3.066 9.632 1.00 40.64 955 ALA B C 1
ATOM 656 O O . ALA B 2 12 ? -3.742 4.112 9.738 1.00 40.24 955 ALA B O 1
ATOM 658 N N . GLU B 2 13 ? -2.287 2.613 10.581 1.00 42.31 956 GLU B N 1
ATOM 659 C CA . GLU B 2 13 ? -2.077 3.334 11.827 1.00 42.98 956 GLU B CA 1
ATOM 660 C C . GLU B 2 13 ? -1.299 4.617 11.569 1.00 42.90 956 GLU B C 1
ATOM 661 O O . GLU B 2 13 ? -1.484 5.613 12.268 1.00 41.36 956 GLU B O 1
ATOM 667 N N . LEU B 2 14 ? -0.428 4.586 10.564 1.00 43.56 957 LEU B N 1
ATOM 668 C CA . LEU B 2 14 ? 0.374 5.752 10.215 1.00 46.12 957 LEU B CA 1
ATOM 669 C C . LEU B 2 14 ? -0.499 6.851 9.633 1.00 50.24 957 LEU B C 1
ATOM 670 O O . LEU B 2 14 ? -0.095 8.011 9.580 1.00 51.36 957 LEU B O 1
ATOM 675 N N . ASN B 2 15 ? -1.697 6.481 9.192 1.00 55.70 958 ASN B N 1
ATOM 676 C CA . ASN B 2 15 ? -2.637 7.449 8.638 1.00 61.07 958 ASN B CA 1
ATOM 677 C C . ASN B 2 15 ? -3.338 8.149 9.796 1.00 63.24 958 ASN B C 1
ATOM 678 O O . ASN B 2 15 ? -4.397 8.754 9.626 1.00 63.77 958 ASN B O 1
ATOM 683 N N . ASP B 2 16 ? -2.730 8.050 10.976 1.00 66.51 959 ASP B N 1
ATOM 684 C CA . ASP B 2 16 ? -3.247 8.657 12.199 1.00 69.44 959 ASP B CA 1
ATOM 685 C C . ASP B 2 16 ? -4.494 7.958 12.726 1.00 70.40 959 ASP B C 1
ATOM 686 O O . ASP B 2 16 ? -5.553 8.572 12.864 1.00 71.72 959 ASP B O 1
ATOM 691 N N . LEU B 2 17 ? -4.357 6.668 13.018 1.00 71.51 960 LEU B N 1
ATOM 692 C CA . LEU B 2 17 ? -5.458 5.870 13.546 1.00 71.86 960 LEU B CA 1
ATOM 693 C C . LEU B 2 17 ? -5.355 5.866 15.072 1.00 71.44 960 LEU B C 1
ATOM 694 O O . LEU B 2 17 ? -5.423 6.921 15.706 1.00 71.93 960 LEU B O 1
ATOM 699 N N . MET B 2 18 ? -5.181 4.687 15.661 1.00 69.47 961 MET B N 1
ATOM 700 C CA . MET B 2 18 ? -5.066 4.575 17.111 1.00 66.87 961 MET B CA 1
ATOM 701 C C . MET B 2 18 ? -3.663 4.961 17.583 1.00 64.22 961 MET B C 1
ATOM 702 O O . MET B 2 18 ? -3.019 4.143 18.270 1.00 62.49 961 MET B O 1
#

B-factor: mean 25.3, std 15.14, range [7.16, 74.28]

GO terms:
  GO:0016251 RNA polymerase II general transcription initiation factor activity (F, IDA)
  GO:0006367 transcription initiation at RNA polymerase II promoter (P, IDA)
  GO:0005669 transcription factor TFIID complex (C, IDA)
  GO:0019211 phosphatase activator activity (F, IDA)
  GO:1990841 promoter-specific chromatin binding (F, IDA)
  GO:0045944 positive regulation of transcription by RNA polymerase II (P, IMP)
  GO:0032091 negative regulation of protein binding (P, IMP)
  GO:0005515 protein binding (F, IPI)
  GO:0005674 transcription factor TFIIF complex (C, TAS)
  GO:0006366 transcription by RNA polymerase II (P, TAS)
  GO:0006367 transcription initiation at RNA polymerase II promoter (P, TAS)
  GO:0005654 nucleoplasm (C, TAS)
  GO:0001091 RNA polymerase II general transcription initiation factor binding (F, IPI)
  GO:0005654 nucleoplasm (C, IDA)
  GO:0045944 positive regulation of transcription by RNA polymerase II (P, IDA)
  GO:0006368 transcription elongation by RNA polymerase II (P, IDA)
  GO:0005634 nucleus (C, IMP)
  GO:0032991 protein-containing complex (C, IMP)
  GO:0019903 protein phosphatase binding (F, IPI)
  GO:0019904 protein domain specific binding (F, IPI)

Secondary structure (DSSP, 8-state):
--------HHHHHHHHHHS-B-HHHHHTTS-HHHH---HHHHHHHHHHHHHHH--EEEEETTEEEEE---/-HHHHHHHHHHHHTTT--

InterPro domains:
  IPR008851 Transcription initiation factor IIF, alpha subunit [PF05793] (3-517)
  IPR008851 Transcription initiation factor IIF, alpha subunit [PTHR13011] (6-517)
  IPR011039 Transcription Factor IIF, Rap30/Rap74, interaction [SSF50916] (7-168)
  IPR011039 Transcription Factor IIF, Rap30/Rap74, interaction [SSF50916] (171-272)
  IPR036388 Winged helix-like DNA-binding domain superfamily [G3DSA:1.10.10.10] (436-517)
  IPR036390 Winged helix DNA-binding domain superfamily [SSF46785] (446-517)

Foldseek 3Di:
DPPDQDDDLVVVQVVQQVDWAAPVRVCVSRDCVVVVDDPVVSVVSVVVSCVVCVFDWDQDPNGTTGHPND/DVVVVVVVVVVVVVVVDD

Organism: Homo sapiens (NCBI:txid9606)

Radius of gyration: 12.57 Å; Cα contacts (8 Å, |Δi|>4): 106; chains: 2; bounding box: 31×25×38 Å

CATH classification: 1.10.10.10

Sequence (88 aa):
GPLDVQVTEDAVRRYLTRKPMTTKDLLKKFQTKKTGLSSEQTVNVLAQILKRLNPERKMINDKMHFSLKESEADEMAKALEAELNDLM

Nearest PDB structures (foldseek):
  1j2x-assembly1_A  TM=1.014E+00  e=8.318E-13  Homo sapiens
  1i27-assembly1_A  TM=9.153E-01  e=1.670E-10  Homo sapiens
  1onv-assembly1_A  TM=9.002E-01  e=3.521E-09  Homo sapiens
  2k7l-assembly1_A  TM=8.788E-01  e=4.296E-09  Homo sapiens
  1nha-assembly1_A  TM=8.657E-01  e=7.300E-09  Homo sapiens